Protein AF-A0A958XFL2-F1 (afdb_monomer_lite)

Structure (mmCIF, N/CA/C/O backbone):
data_AF-A0A958XFL2-F1
#
_entry.id   AF-A0A958XFL2-F1
#
loop_
_atom_site.group_PDB
_atom_site.id
_atom_site.type_symbol
_atom_site.label_atom_id
_atom_site.label_alt_id
_atom_site.label_comp_id
_atom_site.label_asym_id
_atom_site.label_entity_id
_atom_site.label_seq_id
_atom_site.pdbx_PDB_ins_code
_atom_site.Cartn_x
_atom_site.Cartn_y
_atom_site.Cartn_z
_atom_site.occupancy
_atom_site.B_iso_or_equiv
_atom_site.auth_seq_id
_atom_site.auth_comp_id
_atom_site.auth_asym_id
_atom_site.auth_atom_id
_atom_site.pdbx_PDB_model_num
ATOM 1 N N . GLU A 1 1 ? 12.886 2.284 17.179 1.00 54.97 1 GLU A N 1
ATOM 2 C CA . GLU A 1 1 ? 11.584 1.761 17.655 1.00 54.97 1 GLU A CA 1
ATOM 3 C C . GLU A 1 1 ? 10.424 2.723 17.419 1.00 54.97 1 GLU A C 1
ATOM 5 O O . GLU A 1 1 ? 9.392 2.272 16.950 1.00 54.97 1 GLU A O 1
ATOM 10 N N . ASP A 1 2 ? 10.601 4.029 17.623 1.00 74.81 2 ASP A N 1
ATOM 11 C CA . ASP A 1 2 ? 9.533 5.041 17.518 1.00 74.81 2 ASP A CA 1
ATOM 12 C C . ASP A 1 2 ? 8.803 5.101 16.151 1.00 74.81 2 ASP A C 1
ATOM 14 O O . ASP A 1 2 ? 7.582 5.199 16.079 1.00 74.81 2 ASP A O 1
ATOM 18 N N . GLY A 1 3 ? 9.531 4.956 15.037 1.00 74.50 3 GLY A N 1
ATOM 19 C CA . GLY A 1 3 ? 8.941 5.067 13.695 1.00 74.50 3 GLY A CA 1
ATOM 20 C C . GLY A 1 3 ? 7.896 3.998 13.349 1.00 74.50 3 GLY A C 1
ATOM 21 O O . GLY A 1 3 ? 6.951 4.309 12.633 1.00 74.50 3 GLY A O 1
ATOM 22 N N . GLN A 1 4 ? 8.032 2.768 13.859 1.00 76.19 4 GLN A N 1
ATOM 23 C CA . GLN A 1 4 ? 7.067 1.696 13.572 1.00 76.19 4 GLN A CA 1
ATOM 24 C C . GLN A 1 4 ? 5.748 1.938 14.307 1.00 76.19 4 GLN A C 1
ATOM 26 O O . GLN A 1 4 ? 4.694 1.880 13.691 1.00 76.19 4 GLN A O 1
ATOM 31 N N . VAL A 1 5 ? 5.817 2.299 15.592 1.00 84.12 5 VAL A N 1
ATOM 32 C CA . VAL A 1 5 ? 4.632 2.556 16.425 1.00 84.12 5 VAL A CA 1
ATOM 33 C C . VAL A 1 5 ? 3.768 3.667 15.828 1.00 84.12 5 VAL A C 1
ATOM 35 O O . VAL A 1 5 ? 2.549 3.545 15.780 1.00 84.12 5 VAL A O 1
ATOM 38 N N . ARG A 1 6 ? 4.394 4.732 15.315 1.00 85.19 6 ARG A N 1
ATOM 39 C CA . ARG A 1 6 ? 3.676 5.832 14.653 1.00 85.19 6 ARG A CA 1
ATOM 40 C C . ARG A 1 6 ? 2.988 5.393 13.360 1.00 85.19 6 ARG A C 1
ATOM 42 O O . ARG A 1 6 ? 1.921 5.907 13.042 1.00 85.19 6 ARG A O 1
ATOM 49 N N . ILE A 1 7 ? 3.601 4.474 12.613 1.00 84.56 7 ILE A N 1
ATOM 50 C CA . ILE A 1 7 ? 3.016 3.928 11.384 1.00 84.56 7 ILE A CA 1
ATOM 51 C C . ILE A 1 7 ? 1.833 3.032 11.728 1.00 84.56 7 ILE A C 1
ATOM 53 O O . ILE A 1 7 ? 0.784 3.205 11.123 1.00 84.56 7 ILE A O 1
ATOM 57 N N . ASP A 1 8 ? 1.967 2.154 12.720 1.00 84.56 8 ASP A N 1
ATOM 58 C CA . ASP A 1 8 ? 0.884 1.269 13.157 1.00 84.56 8 ASP A CA 1
ATOM 59 C C . ASP A 1 8 ? -0.331 2.088 13.631 1.00 84.56 8 ASP A C 1
ATOM 61 O O . ASP A 1 8 ? -1.442 1.887 13.149 1.00 84.56 8 ASP A O 1
ATOM 65 N N . GLN A 1 9 ? -0.104 3.106 14.471 1.00 89.69 9 GLN A N 1
ATOM 66 C CA . GLN A 1 9 ? -1.156 4.025 14.924 1.00 89.69 9 GLN A CA 1
ATOM 67 C C . GLN A 1 9 ? -1.846 4.758 13.774 1.00 89.69 9 GLN A C 1
ATOM 69 O O . GLN A 1 9 ? -3.048 4.992 13.822 1.00 89.69 9 GLN A O 1
ATOM 74 N N . TRP A 1 10 ? -1.090 5.163 12.754 1.00 89.19 10 TRP A N 1
ATOM 75 C CA . TRP A 1 10 ? -1.664 5.808 11.580 1.00 89.19 10 TRP A CA 1
ATOM 76 C C . TRP A 1 10 ? -2.441 4.815 10.704 1.00 89.19 10 TRP A C 1
ATOM 78 O O . TRP A 1 10 ? -3.527 5.158 10.239 1.00 89.19 10 TRP A O 1
ATOM 88 N N . LEU A 1 11 ? -1.942 3.589 10.517 1.00 86.12 11 LEU A N 1
ATOM 89 C CA . LEU A 1 11 ? -2.632 2.533 9.770 1.00 86.12 11 LEU A CA 1
ATOM 90 C C . LEU A 1 11 ? -3.996 2.203 10.390 1.00 86.12 11 LEU A C 1
ATOM 92 O O . LEU A 1 11 ? -4.962 2.046 9.648 1.00 86.12 11 LEU A O 1
ATOM 96 N N . ASP A 1 12 ? -4.097 2.204 11.721 1.00 89.50 12 ASP A N 1
ATOM 97 C CA . ASP A 1 12 ? -5.361 2.008 12.448 1.00 89.50 12 ASP A CA 1
ATOM 98 C C . ASP A 1 12 ? -6.414 3.098 12.159 1.00 89.50 12 ASP A C 1
ATOM 100 O O . ASP A 1 12 ? -7.604 2.891 12.398 1.00 89.50 12 ASP A O 1
ATOM 104 N N . THR A 1 13 ? -6.013 4.262 11.629 1.00 91.62 13 THR A N 1
ATOM 105 C CA . THR A 1 13 ? -6.949 5.339 11.249 1.00 91.62 13 THR A CA 1
ATOM 106 C C . THR A 1 13 ? -7.531 5.193 9.842 1.00 91.62 13 THR A C 1
ATOM 108 O O . THR A 1 13 ? -8.442 5.940 9.480 1.00 91.62 13 THR A O 1
ATOM 111 N N . LEU A 1 14 ? -7.013 4.270 9.024 1.00 89.44 14 LEU A N 1
ATOM 112 C CA . LEU A 1 14 ? -7.412 4.130 7.625 1.00 89.44 14 LEU A CA 1
ATOM 113 C C . LEU A 1 14 ? -8.700 3.303 7.504 1.00 89.44 14 LEU A C 1
ATOM 115 O O . LEU A 1 14 ? -8.687 2.081 7.604 1.00 89.44 14 LEU A O 1
ATOM 119 N N . ASP A 1 15 ? -9.817 3.980 7.237 1.00 91.12 15 ASP A N 1
ATOM 120 C CA . ASP A 1 15 ? -11.159 3.384 7.133 1.00 91.12 15 ASP A CA 1
ATOM 121 C C . ASP A 1 15 ? -11.682 3.252 5.691 1.00 91.12 15 ASP A C 1
ATOM 123 O O . ASP A 1 15 ? -12.783 2.754 5.451 1.00 91.12 15 ASP A O 1
ATOM 127 N N . ARG A 1 16 ? -10.901 3.718 4.713 1.00 91.62 16 ARG A N 1
ATOM 128 C CA . ARG A 1 16 ? -11.288 3.817 3.302 1.00 91.62 16 ARG A CA 1
ATOM 129 C C . ARG A 1 16 ? -10.078 3.644 2.377 1.00 91.62 16 ARG A C 1
A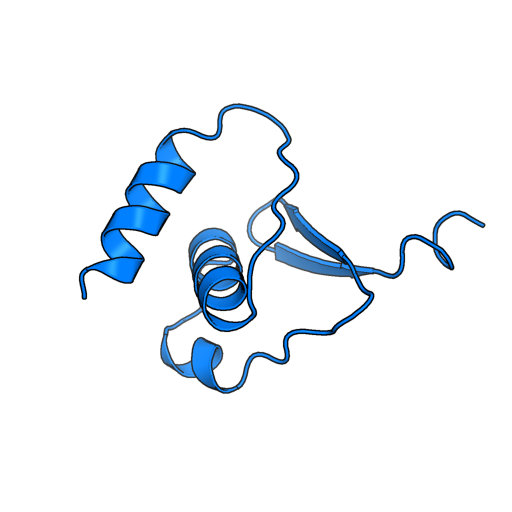TOM 131 O O . ARG A 1 16 ? -8.942 3.844 2.822 1.00 91.62 16 ARG A O 1
ATOM 138 N N . PRO A 1 17 ? -10.291 3.359 1.077 1.00 91.06 17 PRO A N 1
ATOM 139 C CA . PRO A 1 17 ? -9.212 3.365 0.093 1.00 91.06 17 PRO A CA 1
ATOM 140 C C . PRO A 1 17 ? -8.412 4.675 0.151 1.00 91.06 17 PRO A C 1
ATOM 142 O O . PRO A 1 17 ? -8.979 5.761 0.029 1.00 91.06 17 PRO A O 1
ATOM 145 N N . THR A 1 18 ? -7.100 4.568 0.368 1.00 91.56 18 THR A N 1
ATOM 146 C CA . THR A 1 18 ? -6.211 5.706 0.644 1.00 91.56 18 THR A CA 1
ATOM 147 C C . THR A 1 18 ? -4.973 5.639 -0.243 1.00 91.56 18 THR A C 1
ATOM 149 O O . THR A 1 18 ? -4.353 4.586 -0.375 1.00 91.56 18 THR A O 1
ATOM 152 N N . VAL A 1 19 ? -4.592 6.775 -0.831 1.00 91.12 19 VAL A N 1
ATOM 153 C CA . VAL A 1 19 ? -3.339 6.925 -1.585 1.00 91.12 19 VAL A CA 1
ATOM 154 C C . VAL A 1 19 ? -2.289 7.564 -0.685 1.00 91.12 19 VAL A C 1
ATOM 156 O O . VAL A 1 19 ? -2.550 8.571 -0.031 1.00 91.12 19 VAL A O 1
ATOM 159 N N . VAL A 1 20 ? -1.090 6.983 -0.667 1.00 88.69 20 VAL A N 1
ATOM 160 C CA . VAL A 1 20 ? 0.006 7.379 0.222 1.00 88.69 20 VAL A CA 1
ATOM 161 C C . VAL A 1 20 ? 1.239 7.670 -0.621 1.00 88.69 20 VAL A C 1
ATOM 163 O O . VAL A 1 20 ? 1.655 6.834 -1.420 1.00 88.69 20 VAL A O 1
ATOM 166 N N . VAL A 1 21 ? 1.851 8.838 -0.422 1.00 88.94 21 VAL A N 1
ATOM 167 C CA . VAL A 1 21 ? 3.137 9.195 -1.035 1.00 88.94 21 VAL A CA 1
ATOM 168 C C . VAL A 1 21 ? 4.177 9.278 0.072 1.00 88.94 21 VAL A C 1
ATOM 170 O O . VAL A 1 21 ? 4.073 10.106 0.976 1.00 88.94 21 VAL A O 1
ATOM 173 N N . ALA A 1 22 ? 5.172 8.397 0.021 1.00 85.69 22 ALA A N 1
ATOM 174 C CA . ALA A 1 22 ? 6.162 8.245 1.077 1.00 85.69 22 ALA A CA 1
ATOM 175 C C . ALA A 1 22 ? 7.579 8.112 0.511 1.00 85.69 22 ALA A C 1
ATOM 177 O O . ALA A 1 22 ? 7.793 7.630 -0.599 1.00 85.69 22 ALA A O 1
ATOM 178 N N . HIS A 1 23 ? 8.565 8.500 1.318 1.00 85.06 23 HIS A N 1
ATOM 179 C CA . HIS A 1 23 ? 9.973 8.240 1.025 1.00 85.06 23 HIS A CA 1
ATOM 180 C C . HIS A 1 23 ? 10.286 6.757 1.256 1.00 85.06 23 HIS A C 1
ATOM 182 O O . HIS A 1 23 ? 9.655 6.118 2.098 1.00 85.06 23 HIS A O 1
ATOM 188 N N . GLY A 1 24 ? 11.296 6.215 0.566 1.00 83.31 24 GLY A N 1
ATOM 189 C CA . GLY A 1 24 ? 11.547 4.767 0.513 1.00 83.31 24 GLY A CA 1
ATOM 190 C C . GLY A 1 24 ? 11.619 4.058 1.873 1.00 83.31 24 GLY A C 1
ATOM 191 O O . GLY A 1 24 ? 11.107 2.955 2.006 1.00 83.31 24 GLY A O 1
ATOM 192 N N . ALA A 1 25 ? 12.183 4.686 2.910 1.00 81.75 25 ALA A N 1
ATOM 193 C CA . ALA A 1 25 ? 12.223 4.090 4.250 1.00 81.75 25 ALA A CA 1
ATOM 194 C C . ALA A 1 25 ? 10.830 3.952 4.894 1.00 81.75 25 ALA A C 1
ATOM 196 O O . ALA A 1 25 ? 10.52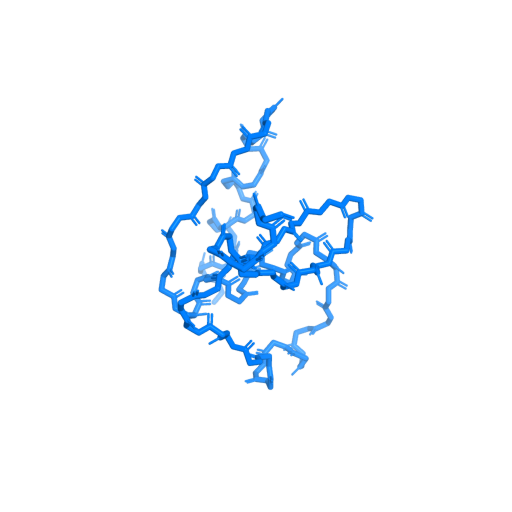3 2.906 5.455 1.00 81.75 25 ALA A O 1
ATOM 197 N N . ILE A 1 26 ? 9.983 4.979 4.776 1.00 83.88 26 ILE A N 1
ATOM 198 C CA . ILE A 1 26 ? 8.613 4.964 5.309 1.00 83.88 26 ILE A CA 1
ATOM 199 C C . ILE A 1 26 ? 7.725 4.041 4.474 1.00 83.88 26 ILE A C 1
ATOM 201 O O . ILE A 1 26 ? 6.993 3.232 5.036 1.00 83.88 26 ILE A O 1
ATOM 205 N N . GLY A 1 27 ? 7.848 4.099 3.143 1.00 86.44 27 GLY A N 1
ATOM 206 C CA . GLY A 1 27 ? 7.122 3.211 2.233 1.00 86.44 27 GLY A CA 1
ATOM 207 C C . GLY A 1 27 ? 7.368 1.735 2.550 1.00 86.44 27 GLY A C 1
ATOM 208 O O . GLY A 1 27 ? 6.421 0.953 2.595 1.00 86.44 27 GLY A O 1
ATOM 209 N N . ARG A 1 28 ? 8.613 1.362 2.884 1.00 86.69 28 ARG A N 1
ATOM 210 C CA . ARG A 1 28 ? 8.928 -0.010 3.297 1.00 86.69 28 ARG A CA 1
ATOM 211 C C . ARG A 1 28 ? 8.196 -0.450 4.559 1.00 86.69 28 ARG A C 1
ATOM 213 O O . ARG A 1 28 ? 7.649 -1.549 4.583 1.00 86.69 28 ARG A O 1
ATOM 220 N N . CYS A 1 29 ? 8.181 0.392 5.588 1.00 84.25 29 CYS A N 1
ATOM 221 C CA . CYS A 1 29 ? 7.496 0.078 6.840 1.00 84.25 29 CYS A CA 1
ATOM 222 C C . CYS A 1 29 ? 5.982 -0.095 6.636 1.00 84.25 29 CYS A C 1
ATOM 224 O O . CYS A 1 29 ? 5.398 -1.013 7.206 1.00 84.25 29 CYS A O 1
ATOM 226 N N . VAL A 1 30 ? 5.364 0.733 5.786 1.00 85.00 30 VAL A N 1
ATOM 227 C CA . VAL A 1 30 ? 3.934 0.626 5.445 1.00 85.00 30 VAL A CA 1
ATOM 228 C C . VAL A 1 30 ? 3.634 -0.685 4.717 1.00 85.00 30 VAL A C 1
ATOM 230 O O . VAL A 1 30 ? 2.754 -1.433 5.138 1.00 85.00 30 VAL A O 1
ATOM 233 N N . VAL A 1 31 ? 4.393 -0.995 3.660 1.00 85.62 31 VAL A N 1
ATOM 234 C CA . VAL A 1 31 ? 4.206 -2.225 2.874 1.00 85.62 31 VAL A CA 1
ATOM 235 C C . VAL A 1 31 ? 4.390 -3.464 3.749 1.00 85.62 31 VAL A C 1
ATOM 237 O O . VAL A 1 31 ? 3.552 -4.357 3.712 1.00 85.62 31 VAL A O 1
ATOM 240 N N . ALA A 1 32 ? 5.431 -3.522 4.580 1.00 82.25 32 ALA A N 1
ATOM 241 C CA . ALA A 1 32 ? 5.653 -4.688 5.431 1.00 82.25 32 ALA A CA 1
ATOM 242 C C . ALA A 1 32 ? 4.623 -4.840 6.549 1.00 82.25 32 ALA A C 1
ATOM 244 O O . ALA A 1 32 ? 4.257 -5.971 6.860 1.00 82.25 32 ALA A O 1
ATOM 245 N N . GLY A 1 33 ? 4.150 -3.735 7.137 1.00 80.50 33 GLY A N 1
ATOM 246 C CA . GLY A 1 33 ? 3.081 -3.777 8.134 1.00 80.50 33 GLY A CA 1
ATOM 247 C C . GLY A 1 33 ? 1.800 -4.370 7.548 1.00 80.50 33 GLY A C 1
ATOM 248 O O . GLY A 1 33 ? 1.236 -5.311 8.104 1.00 80.50 33 GLY A O 1
ATOM 249 N N . LEU A 1 34 ? 1.391 -3.885 6.373 1.00 81.00 34 LEU A N 1
ATOM 250 C CA . LEU A 1 34 ? 0.154 -4.315 5.717 1.00 81.00 34 LEU A CA 1
ATOM 251 C C . LEU A 1 34 ? 0.256 -5.704 5.070 1.00 81.00 34 LEU A C 1
ATOM 253 O O . LEU A 1 34 ? -0.695 -6.480 5.146 1.00 81.00 34 LEU A O 1
ATOM 257 N N . ALA A 1 35 ? 1.409 -6.056 4.498 1.00 80.50 35 ALA A N 1
ATOM 258 C CA . ALA A 1 35 ? 1.661 -7.377 3.916 1.00 80.50 35 ALA A CA 1
ATOM 259 C C . ALA A 1 35 ? 2.182 -8.414 4.934 1.00 80.50 35 ALA A C 1
ATOM 261 O O . ALA A 1 35 ? 2.525 -9.534 4.561 1.00 80.50 35 ALA A O 1
ATOM 262 N 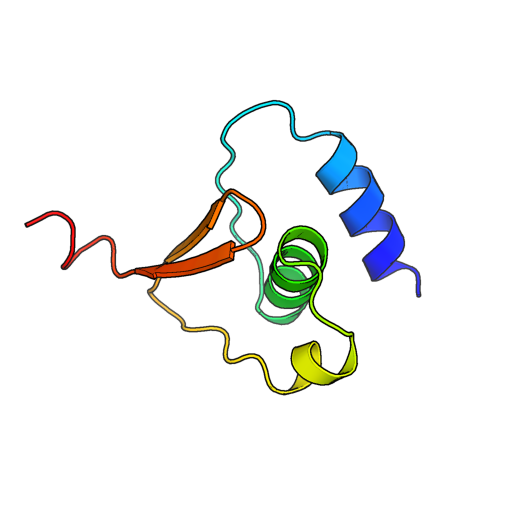N . ARG A 1 36 ? 2.257 -8.053 6.226 1.00 79.38 36 ARG A N 1
ATOM 263 C CA . ARG A 1 36 ? 2.752 -8.900 7.331 1.00 79.38 36 ARG A CA 1
ATOM 264 C C . ARG A 1 36 ? 4.125 -9.530 7.052 1.00 79.38 36 ARG A C 1
ATOM 266 O O . ARG A 1 36 ? 4.393 -10.664 7.455 1.00 79.38 36 ARG A O 1
ATOM 273 N N . LEU A 1 37 ? 5.000 -8.795 6.367 1.00 77.44 37 LEU A N 1
ATOM 274 C CA . LEU A 1 37 ? 6.337 -9.269 6.016 1.00 77.44 37 LEU A CA 1
ATOM 275 C C . LEU A 1 37 ? 7.262 -9.237 7.244 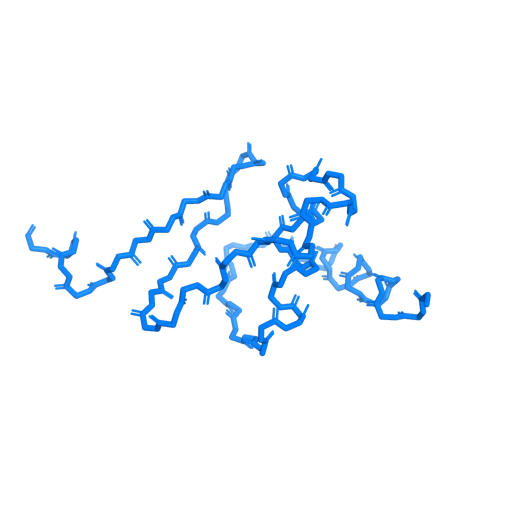1.00 77.44 37 LEU A C 1
ATOM 277 O O . LEU A 1 37 ? 7.208 -8.295 8.044 1.00 77.44 37 LEU A O 1
ATOM 281 N N . PRO A 1 38 ? 8.148 -10.233 7.418 1.00 75.81 38 PRO A N 1
ATOM 282 C CA . PRO A 1 38 ? 9.092 -10.231 8.523 1.00 75.81 38 PRO A CA 1
ATOM 283 C C . PRO A 1 38 ? 10.129 -9.116 8.350 1.00 75.81 38 PRO A C 1
ATOM 285 O O . PRO A 1 38 ? 10.588 -8.823 7.250 1.00 75.81 38 PRO A O 1
ATOM 288 N N . LYS A 1 39 ? 10.569 -8.522 9.469 1.00 72.12 39 LYS A N 1
ATOM 289 C CA . LYS A 1 39 ? 11.468 -7.351 9.475 1.00 72.12 39 LYS A CA 1
ATOM 290 C C . LYS A 1 39 ? 12.777 -7.535 8.702 1.00 72.12 39 LYS A C 1
ATOM 292 O O . LYS A 1 39 ? 13.368 -6.548 8.290 1.00 72.12 39 LYS A O 1
ATOM 297 N N . ARG A 1 40 ? 13.256 -8.768 8.533 1.00 74.19 40 ARG A N 1
ATOM 298 C CA . ARG A 1 40 ? 14.471 -9.046 7.753 1.00 74.19 40 ARG A CA 1
ATOM 299 C C . ARG A 1 40 ? 14.260 -8.763 6.258 1.00 74.19 40 ARG A C 1
ATOM 301 O O . ARG A 1 40 ? 15.150 -8.222 5.621 1.00 74.19 40 ARG A O 1
ATOM 308 N N . ASP A 1 41 ? 13.054 -9.019 5.753 1.00 73.25 41 ASP A N 1
ATOM 309 C CA . ASP A 1 41 ? 12.702 -8.851 4.341 1.00 73.25 41 ASP A CA 1
ATOM 310 C C . ASP A 1 41 ? 12.504 -7.359 3.996 1.00 73.25 41 ASP A C 1
ATOM 312 O O . ASP A 1 41 ? 12.504 -6.978 2.829 1.00 73.25 41 ASP A O 1
ATOM 316 N N . LEU A 1 42 ? 12.391 -6.484 5.011 1.00 69.69 42 LEU A N 1
ATOM 317 C CA . LEU A 1 42 ? 12.325 -5.030 4.835 1.00 69.69 42 LEU A CA 1
ATOM 318 C C . LEU A 1 42 ? 13.573 -4.471 4.161 1.00 69.69 42 LEU A C 1
ATOM 320 O O . LEU A 1 42 ? 13.461 -3.602 3.301 1.00 69.69 42 LEU A O 1
ATOM 324 N N . VAL A 1 43 ? 14.757 -4.895 4.605 1.00 70.69 43 VAL A N 1
ATOM 325 C CA . VAL A 1 43 ? 16.025 -4.267 4.203 1.00 70.69 43 VAL A CA 1
ATOM 326 C C . VAL A 1 43 ? 16.276 -4.473 2.712 1.00 70.69 43 VAL A C 1
ATOM 328 O O . VAL A 1 43 ? 16.716 -3.548 2.030 1.00 70.69 43 VAL A O 1
ATOM 331 N N . ASP A 1 44 ? 15.889 -5.641 2.212 1.00 77.81 44 ASP A N 1
ATOM 332 C CA . ASP A 1 44 ? 16.102 -6.053 0.829 1.00 77.81 44 ASP A CA 1
ATOM 333 C C . ASP A 1 44 ? 14.930 -5.679 -0.092 1.00 77.81 44 ASP A C 1
ATOM 335 O O . ASP A 1 44 ? 14.995 -5.874 -1.308 1.00 77.81 44 ASP A O 1
ATOM 339 N N . MET A 1 45 ? 13.849 -5.109 0.457 1.00 78.12 45 MET A N 1
ATOM 340 C CA . MET A 1 45 ? 12.682 -4.743 -0.333 1.00 78.12 45 MET A CA 1
ATOM 341 C C . MET A 1 45 ? 12.989 -3.564 -1.262 1.00 78.12 45 MET A C 1
ATOM 343 O O . MET A 1 45 ? 13.136 -2.406 -0.845 1.00 78.12 45 MET A O 1
ATOM 347 N N . VAL A 1 46 ? 13.030 -3.871 -2.558 1.00 82.06 46 VAL A N 1
ATOM 348 C CA . VAL A 1 46 ? 13.239 -2.894 -3.625 1.00 82.06 46 VAL A CA 1
ATOM 349 C C . VAL A 1 46 ? 12.021 -1.978 -3.731 1.00 82.06 46 VAL A C 1
ATOM 351 O O . VAL A 1 46 ? 10.942 -2.389 -4.151 1.00 82.06 46 VAL A O 1
ATOM 354 N N . MET A 1 47 ? 12.216 -0.705 -3.384 1.00 84.38 47 MET A N 1
ATOM 355 C CA . MET A 1 47 ? 11.230 0.352 -3.606 1.00 84.38 47 MET A CA 1
ATOM 356 C C . MET A 1 47 ? 11.367 0.898 -5.020 1.00 84.38 47 MET A C 1
ATOM 358 O O . MET A 1 47 ? 12.249 1.714 -5.292 1.00 84.38 47 MET A O 1
ATOM 362 N N . ARG A 1 48 ? 10.507 0.419 -5.924 1.00 83.38 48 ARG A N 1
ATOM 363 C CA . ARG A 1 48 ? 10.499 0.854 -7.323 1.00 83.38 48 ARG A CA 1
ATOM 364 C C . ARG A 1 48 ? 10.061 2.317 -7.403 1.00 83.38 48 ARG A C 1
ATOM 366 O O . ARG A 1 48 ? 8.994 2.675 -6.912 1.00 83.38 48 ARG A O 1
ATOM 373 N N . GLN A 1 49 ? 10.898 3.162 -7.999 1.00 82.75 49 GLN A N 1
ATOM 374 C CA . GLN A 1 49 ? 10.548 4.553 -8.291 1.00 82.75 49 GLN A CA 1
ATOM 375 C C . GLN A 1 49 ? 9.726 4.625 -9.579 1.00 82.75 49 GLN A C 1
ATOM 377 O O . GLN A 1 49 ? 9.910 3.798 -10.467 1.00 82.75 49 GLN A O 1
ATOM 382 N N . GLY A 1 50 ? 8.835 5.615 -9.677 1.00 83.19 50 GLY A N 1
ATOM 383 C CA . GLY A 1 50 ? 7.975 5.797 -10.853 1.00 83.19 50 GLY A CA 1
ATOM 384 C C . GLY A 1 50 ? 6.863 4.752 -10.998 1.00 83.19 50 GLY A C 1
ATOM 385 O O . GL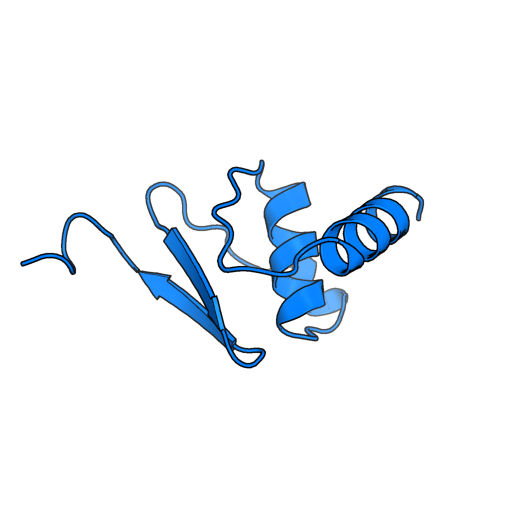Y A 1 50 ? 6.162 4.761 -11.999 1.00 83.19 50 GLY A O 1
ATOM 386 N N . CYS A 1 51 ? 6.678 3.877 -10.007 1.00 84.12 51 CYS A N 1
ATOM 387 C CA . CYS A 1 51 ? 5.626 2.865 -9.988 1.00 84.12 51 CYS A CA 1
ATOM 388 C C . CYS A 1 51 ? 4.706 3.070 -8.783 1.00 84.12 51 CYS A C 1
ATOM 390 O O . CYS A 1 51 ? 5.092 3.673 -7.778 1.00 84.12 51 CYS A O 1
ATOM 392 N N . TYR A 1 52 ? 3.510 2.499 -8.863 1.00 88.56 52 TYR A N 1
ATOM 393 C CA . TYR A 1 52 ? 2.585 2.410 -7.746 1.00 88.56 52 TYR A CA 1
ATOM 394 C C . TYR A 1 52 ? 2.696 1.035 -7.091 1.00 88.56 52 TYR A C 1
ATOM 396 O O . TYR A 1 52 ? 2.955 0.031 -7.754 1.00 88.56 52 TYR A O 1
ATOM 404 N N . CYS A 1 53 ? 2.484 0.996 -5.778 1.00 89.25 53 CYS A N 1
ATOM 405 C CA . CYS A 1 53 ? 2.297 -0.242 -5.037 1.00 89.25 53 CYS A CA 1
ATOM 406 C C . CYS A 1 53 ? 0.852 -0.295 -4.553 1.00 89.25 53 CYS A C 1
ATOM 408 O O . CYS A 1 53 ? 0.423 0.567 -3.782 1.00 89.25 53 CYS A O 1
ATOM 410 N N . ARG A 1 54 ? 0.095 -1.286 -5.018 1.00 90.00 54 ARG A N 1
ATOM 411 C CA . ARG A 1 54 ? -1.236 -1.583 -4.501 1.00 90.00 54 ARG A CA 1
ATOM 412 C C . ARG A 1 54 ? -1.096 -2.548 -3.336 1.00 90.00 54 ARG A C 1
ATOM 414 O O . ARG A 1 54 ? -0.535 -3.628 -3.495 1.00 90.00 54 ARG A O 1
ATOM 421 N N . LEU A 1 55 ? -1.647 -2.156 -2.193 1.00 88.38 55 LEU A N 1
ATOM 422 C CA . LEU A 1 55 ? -1.768 -3.003 -1.013 1.00 88.38 55 LEU A CA 1
ATOM 423 C C . LEU A 1 55 ? -3.238 -3.374 -0.841 1.00 88.38 55 LEU A C 1
ATOM 425 O O . LEU A 1 55 ? -4.066 -2.502 -0.584 1.00 88.38 55 LEU A O 1
ATOM 429 N N . ALA A 1 56 ? -3.563 -4.648 -1.027 1.00 86.25 56 ALA A N 1
ATOM 430 C CA . ALA A 1 56 ? -4.920 -5.170 -0.896 1.00 86.25 56 ALA A CA 1
ATOM 431 C C . ALA A 1 56 ? -4.858 -6.608 -0.380 1.00 86.25 56 ALA A C 1
ATOM 433 O O . ALA A 1 56 ? -3.974 -7.361 -0.776 1.00 86.25 56 ALA A O 1
ATOM 434 N N . ASP A 1 57 ? -5.758 -6.969 0.537 1.00 85.00 57 ASP A N 1
ATOM 435 C CA . ASP A 1 57 ? -5.888 -8.336 1.065 1.00 85.00 57 ASP A CA 1
ATOM 436 C C . ASP A 1 57 ? -4.568 -8.941 1.597 1.00 85.00 57 ASP A C 1
ATOM 438 O O . ASP A 1 57 ? -4.297 -10.136 1.483 1.00 85.00 57 ASP A O 1
ATOM 442 N N . GLY A 1 58 ? -3.715 -8.092 2.184 1.00 82.12 58 GLY A N 1
ATOM 443 C CA . GLY A 1 58 ? -2.404 -8.482 2.716 1.00 82.12 58 GLY A CA 1
ATOM 444 C C . GLY A 1 58 ? -1.344 -8.781 1.650 1.00 82.12 58 GLY A C 1
ATOM 445 O O . GLY A 1 58 ? -0.309 -9.354 1.979 1.00 82.12 58 GLY A O 1
ATOM 446 N N . GLN A 1 59 ? -1.590 -8.422 0.390 1.00 83.50 59 GLN A N 1
ATOM 447 C CA . GLN A 1 59 ? -0.658 -8.568 -0.727 1.00 83.50 59 GLN A CA 1
ATOM 448 C C . GLN A 1 59 ? -0.162 -7.205 -1.213 1.00 83.50 59 GLN A C 1
ATOM 450 O O . GLN A 1 59 ? -0.842 -6.190 -1.050 1.00 83.50 59 GLN A O 1
ATOM 455 N N . ALA A 1 60 ? 1.030 -7.199 -1.812 1.00 85.88 60 ALA A N 1
ATOM 456 C CA . ALA A 1 60 ? 1.666 -6.020 -2.382 1.00 85.88 60 ALA A CA 1
ATOM 457 C C . ALA A 1 60 ? 1.982 -6.251 -3.864 1.00 85.88 60 ALA A C 1
ATOM 459 O O . ALA A 1 60 ? 2.877 -7.029 -4.192 1.00 85.88 60 ALA A O 1
ATOM 460 N N . ASP A 1 61 ? 1.290 -5.525 -4.741 1.00 88.31 61 ASP A N 1
ATOM 461 C CA . ASP A 1 61 ? 1.487 -5.586 -6.190 1.00 88.31 61 ASP A CA 1
ATOM 462 C C . ASP A 1 61 ? 2.096 -4.283 -6.703 1.00 88.31 61 ASP A C 1
ATOM 464 O O . ASP A 1 61 ? 1.617 -3.194 -6.382 1.00 88.31 61 ASP A O 1
ATOM 468 N N . TRP A 1 62 ? 3.123 -4.381 -7.542 1.00 88.25 62 TRP A N 1
ATOM 469 C CA . TRP A 1 62 ? 3.712 -3.225 -8.219 1.00 88.25 62 TRP A CA 1
ATOM 470 C C . TRP A 1 62 ? 3.143 -3.091 -9.621 1.00 88.25 62 TRP A C 1
ATOM 472 O O . TRP A 1 62 ? 3.160 -4.062 -10.373 1.00 88.25 62 TRP A O 1
ATOM 482 N N . PHE A 1 63 ? 2.701 -1.890 -9.978 1.00 88.50 63 PHE A N 1
ATOM 483 C CA . PHE A 1 63 ? 2.123 -1.606 -11.288 1.00 88.50 63 PHE A CA 1
ATOM 484 C C . PHE A 1 63 ? 2.551 -0.224 -11.791 1.00 88.50 63 PHE A C 1
ATOM 486 O O . PHE A 1 63 ? 2.926 0.656 -11.003 1.00 88.50 63 PHE A O 1
ATOM 493 N N . ASP A 1 64 ? 2.524 -0.041 -13.108 1.00 84.94 64 ASP A N 1
ATOM 494 C CA . ASP A 1 64 ? 2.799 1.242 -13.749 1.00 84.94 64 ASP A CA 1
ATOM 495 C C . ASP A 1 64 ? 1.474 1.824 -14.237 1.00 84.94 64 ASP A C 1
ATOM 497 O O . ASP A 1 64 ? 0.882 1.347 -15.202 1.00 84.94 64 ASP A O 1
ATOM 501 N N . ALA A 1 65 ? 1.006 2.888 -13.581 1.00 73.94 65 ALA A N 1
ATOM 502 C CA . ALA A 1 65 ? -0.273 3.503 -13.920 1.00 73.94 65 ALA A CA 1
ATOM 503 C C . ALA A 1 65 ? -0.317 4.091 -15.342 1.00 73.94 65 ALA A C 1
ATOM 505 O O . ALA A 1 65 ? -1.405 4.366 -15.837 1.00 73.94 65 ALA A O 1
ATOM 506 N N . THR A 1 66 ? 0.832 4.304 -15.993 1.00 74.31 66 THR A N 1
ATOM 507 C CA . THR A 1 66 ? 0.895 4.817 -17.368 1.00 74.31 66 THR A CA 1
ATOM 508 C C . THR A 1 66 ? 0.830 3.715 -18.421 1.00 74.31 66 THR A C 1
ATOM 510 O O . THR A 1 66 ? 0.329 3.962 -19.513 1.00 74.31 66 THR A O 1
ATOM 513 N N . VAL A 1 67 ? 1.295 2.505 -18.096 1.00 64.19 67 VAL A N 1
ATOM 514 C CA . VAL A 1 67 ? 1.298 1.352 -19.011 1.00 64.19 67 VAL A CA 1
ATOM 515 C C . VAL A 1 67 ? 0.037 0.505 -18.826 1.00 64.19 67 VAL A C 1
ATOM 517 O O . VAL A 1 67 ? -0.571 0.096 -19.812 1.00 64.19 67 VAL A O 1
ATOM 520 N N . ASP A 1 68 ? -0.411 0.312 -17.583 1.00 58.41 68 ASP A N 1
ATOM 521 C CA . ASP A 1 68 ? -1.538 -0.566 -17.230 1.00 58.41 68 ASP A CA 1
ATOM 522 C C . ASP A 1 68 ? -2.925 0.088 -17.402 1.00 58.41 68 ASP A C 1
ATOM 524 O O . ASP A 1 68 ? -3.949 -0.563 -17.205 1.00 58.41 68 ASP A O 1
ATOM 528 N N . ALA A 1 69 ? -2.980 1.377 -17.756 1.00 58.28 69 ALA A N 1
AT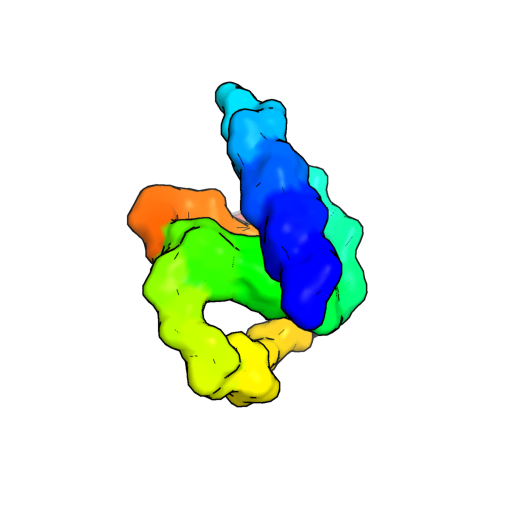OM 529 C CA . ALA A 1 69 ? -4.222 2.096 -18.067 1.00 58.28 69 ALA A CA 1
ATOM 530 C C . ALA A 1 69 ? -4.633 2.010 -19.555 1.00 58.28 69 ALA A C 1
ATOM 532 O O . ALA A 1 69 ? -5.595 2.673 -19.955 1.00 58.28 69 ALA A O 1
ATOM 533 N N . SER A 1 70 ? -3.886 1.236 -20.354 1.00 46.53 70 SER A N 1
ATOM 534 C CA . SER A 1 70 ? -4.038 1.076 -21.811 1.00 46.53 70 SER A CA 1
ATOM 535 C C . SER A 1 70 ? -4.986 -0.054 -22.195 1.00 46.53 70 SER A C 1
ATOM 537 O O . SER A 1 70 ? -4.894 -1.133 -21.568 1.00 46.53 70 SER A O 1
#

Secondary structure (DSSP, 8-state):
-HHHHHHHHHHTT--S-------HHHHHHHHHHHTT--HHHHHT----TT-EEEEETTEEEEE-TTTTT-

pLDDT: mean 81.62, std 9.0, range [46.53, 91.62]

Radius of gyration: 12.52 Å; chains: 1; bounding box: 27×19×40 Å

Sequence (70 aa):
EDGQVRIDQWLDTLDRPTVVVAHGAIGRCVVAGLARLPKRDLVDMVMRQGCYCRLADGQADWFDATVDAS

Foldseek 3Di:
DVLLVVLVVVVVVDPDDDDDDDDLLNVLSNLCVLLVPDPVVSVVDDDDPQWDWDRDPSDTDIGHCVVVVD